Protein 7X43 (pdb70)

Sequence (37 aa):
ARCMPCFTTDHQMARKCDDCCGGKGRGKCYGPQCLCR

Nearest PDB structures (foldseek):
  7x43-assembly1_A  TM=1.028E+00  e=9.339E-08  Leiurus quinquestriatus quinquestriatus
  7x44-assembly1_A  TM=1.027E+00  e=2.069E-07  Leiurus quinquestriatus quinquestriatus
  7x41-assembly1_A  TM=1.020E+00  e=2.069E-07  Leiurus quinquestriatus quinquestria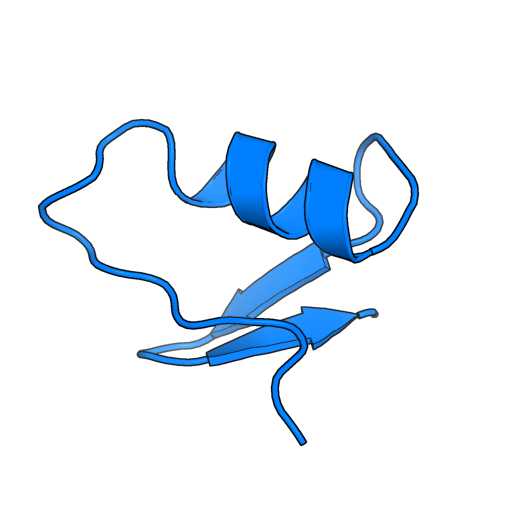tus
  7x4d-assembly1_A  TM=1.020E+00  e=2.391E-07  Leiurus quinquestriatus quinquestriatus
  7soh-assembly1_A  TM=1.026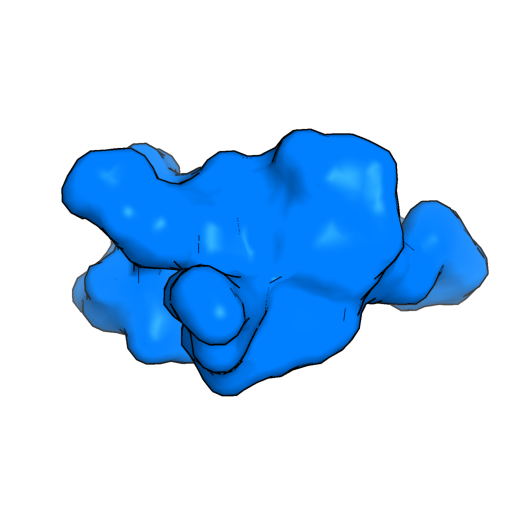E+00  e=1.458E-06  Leiurus quinquestriatus quinquestriatus

Organism: Leiurus quinquestriatus quinquestriatus (NCBI:txid6885)

GO terms:
  GO:0005576 extracellular region (C, EXP)

Secondary structure (DSSP, 8-state):
--SEE--TT-TTHHHHHHHHHTSTT-EEEETTEEEE-

B-factor: mean 8.14, std 5.25, range [3.73, 37.8]

Foldseek 3Di:
DALAWQDVVPVCSQVVLQVSLPHDPQWDHDDGGTDGD

Structure (mmCIF, N/CA/C/O backbone):
data_7X43
#
_entry.id   7X43
#
_cell.length_a   22.390
_cell.length_b   26.500
_cell.length_c   47.257
_cell.angle_alpha   90.000
_cell.angle_beta   90.000
_cell.angle_gamma   90.000
#
_symmetry.space_group_name_H-M   'P 21 21 21'
#
loop_
_entity.id
_entity.type
_entity.pdbx_description
1 polymer Chlorotoxin
2 water water
#
loop_
_atom_site.group_PDB
_atom_site.id
_atom_site.type_symbol
_atom_site.label_atom_id
_atom_site.label_alt_id
_atom_site.label_comp_id
_atom_site.label_asym_id
_atom_site.label_entity_id
_atom_site.label_seq_id
_atom_site.pdbx_PDB_ins_code
_atom_site.Cartn_x
_atom_site.Cartn_y
_atom_site.Cartn_z
_atom_site.occupancy
_atom_site.B_iso_or_equiv
_atom_site.auth_seq_id
_atom_site.auth_comp_id
_atom_site.auth_asym_id
_atom_site.auth_atom_id
_atom_site.pdbx_PDB_model_num
ATOM 1 N N . ALA A 1 4 ? -0.930 -8.625 -17.937 1.000 6.645 0 ALA A N 1
ATOM 2 C CA . ALA A 1 4 ? -1.198 -9.169 -16.579 1.000 6.501 0 ALA A CA 1
ATOM 3 C C . ALA A 1 4 ? -1.007 -8.098 -15.503 1.000 6.176 0 ALA A C 1
ATOM 4 O O . ALA A 1 4 ? -1.741 -8.127 -14.504 1.000 6.974 0 ALA A O 1
ATOM 6 N N . ARG A 1 5 ? 0.008 -7.250 -15.633 1.000 5.598 1 ARG A N 1
ATOM 7 C CA . ARG A 1 5 ? 0.475 -6.423 -14.503 1.000 5.432 1 ARG A CA 1
ATOM 8 C C . ARG A 1 5 ? -0.518 -5.300 -14.211 1.000 5.028 1 ARG A C 1
ATOM 9 O O . ARG A 1 5 ? -1.091 -4.692 -15.129 1.000 6.043 1 ARG A O 1
ATOM 17 N N . CYS A 1 6 ? -0.631 -4.967 -12.942 1.000 4.674 2 CYS A N 1
ATOM 18 C CA . CYS A 1 6 ? -1.319 -3.743 -12.495 1.000 4.629 2 CYS A CA 1
ATOM 19 C C . CYS A 1 6 ? -0.443 -2.539 -12.860 1.000 4.669 2 CYS A C 1
ATOM 20 O O . CYS A 1 6 ? -0.966 -1.499 -13.287 1.000 5.232 2 CYS A O 1
ATOM 23 N N . MET A 1 7 ? 0.859 -2.691 -12.657 1.000 4.596 3 MET A N 1
ATOM 24 C CA . MET A 1 7 ? 1.869 -1.649 -12.886 1.000 4.766 3 MET A CA 1
ATOM 25 C C . MET A 1 7 ? 3.216 -2.352 -12.868 1.000 4.640 3 MET A C 1
ATOM 26 O O . MET A 1 7 ? 3.306 -3.535 -12.531 1.000 4.531 3 MET A O 1
ATOM 31 N N . PRO A 1 8 ? 4.313 -1.663 -13.217 1.000 5.525 4 PRO A N 1
ATOM 32 C CA . PRO A 1 8 ? 5.632 -2.247 -13.052 1.000 6.096 4 PRO A CA 1
ATOM 33 C C . PRO A 1 8 ? 6.028 -2.351 -11.578 1.000 5.841 4 PRO A C 1
ATOM 34 O O . PRO A 1 8 ? 5.517 -1.615 -10.736 1.000 7.928 4 PRO A O 1
ATOM 38 N N . CYS A 1 9 ? 6.974 -3.235 -11.307 1.000 5.607 5 CYS A N 1
ATOM 39 C CA . CYS A 1 9 ? 7.796 -3.199 -10.084 1.000 5.674 5 CYS A CA 1
ATOM 40 C C . CYS A 1 9 ? 9.232 -2.930 -10.512 1.000 5.843 5 CYS A C 1
ATOM 41 O O . CYS A 1 9 ? 9.794 -3.739 -11.279 1.000 8.041 5 CYS A O 1
ATOM 44 N N . PHE A 1 10 ? 9.788 -1.813 -10.070 1.000 5.281 6 PHE A N 1
ATOM 45 C CA . PHE A 1 10 ? 11.194 -1.441 -10.326 1.000 5.622 6 PHE A CA 1
ATOM 46 C C . PHE A 1 10 ? 11.983 -1.617 -9.038 1.000 5.597 6 PHE A C 1
ATOM 47 O O . PHE A 1 10 ? 11.623 -0.993 -8.033 1.000 6.260 6 PHE A O 1
ATOM 55 N N . THR A 1 11 ? 13.059 -2.387 -9.052 1.000 5.932 7 THR A N 1
ATOM 56 C CA . THR A 1 11 ? 13.819 -2.618 -7.800 1.000 6.365 7 THR A CA 1
ATOM 57 C C . THR A 1 11 ? 14.456 -1.315 -7.330 1.000 5.770 7 THR A C 1
ATOM 58 O O . THR A 1 11 ? 14.719 -1.195 -6.138 1.000 6.396 7 THR A O 1
ATOM 62 N N . THR A 1 12 ? 14.706 -0.377 -8.235 1.000 5.275 8 THR A N 1
ATOM 63 C CA . THR A 1 12 ? 15.268 0.943 -7.885 1.000 5.417 8 THR A CA 1
ATOM 64 C C . THR A 1 12 ? 14.279 1.777 -7.071 1.000 5.502 8 THR A C 1
ATOM 65 O O . THR A 1 12 ? 14.716 2.781 -6.498 1.000 6.288 8 THR A O 1
ATOM 69 N N . ASP A 1 13 ? 13.001 1.418 -7.067 1.000 5.609 9 ASP A N 1
ATOM 70 C CA . ASP A 1 13 ? 11.982 2.090 -6.237 1.000 5.888 9 ASP A CA 1
ATOM 71 C C . ASP A 1 13 ? 11.867 1.300 -4.939 1.000 5.571 9 ASP A C 1
ATOM 72 O O . ASP A 1 13 ? 11.263 0.212 -4.951 1.000 5.787 9 ASP A O 1
ATOM 77 N N . HIS A 1 14 ? 12.452 1.79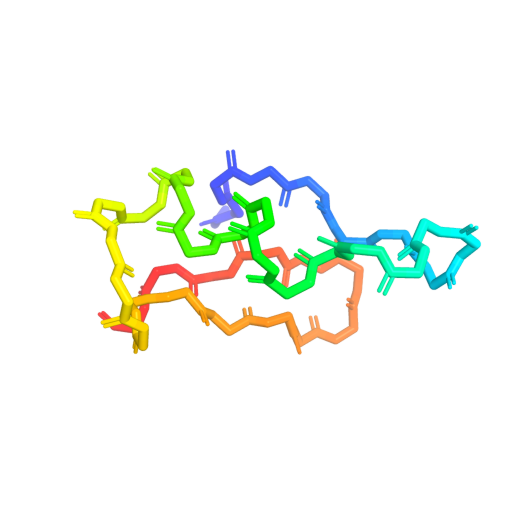3 -3.859 1.000 5.710 10 HIS A N 1
ATOM 78 C CA . HIS A 1 14 ? 12.489 1.029 -2.593 1.000 6.032 10 HIS A CA 1
ATOM 79 C C . HIS A 1 14 ? 11.088 0.872 -1.998 1.000 6.350 10 HIS A C 1
ATOM 80 O O . HIS A 1 14 ? 10.935 0.006 -1.116 1.000 8.203 10 HIS A O 1
ATOM 87 N N . GLN A 1 15 ? 10.099 1.631 -2.481 1.000 5.895 11 GLN A N 1
ATOM 88 C CA . GLN A 1 15 ? 8.691 1.525 -2.019 1.000 6.335 11 GLN A CA 1
ATOM 89 C C . GLN A 1 15 ? 7.859 0.721 -3.024 1.000 5.440 11 GLN A C 1
ATOM 90 O O . GLN A 1 15 ? 6.625 0.836 -2.994 1.000 5.870 11 GLN A O 1
ATOM 96 N N . MET A 1 16 ? 8.487 -0.116 -3.849 1.000 5.166 12 MET A N 1
ATOM 97 C CA . MET A 1 16 ? 7.747 -0.815 -4.926 1.000 5.509 12 MET A CA 1
ATOM 98 C C . MET A 1 16 ? 6.638 -1.697 -4.335 1.000 4.988 12 MET A C 1
ATOM 99 O O . MET A 1 16 ? 5.563 -1.782 -4.955 1.000 5.142 12 MET A O 1
ATOM 104 N N . ALA A 1 17 ? 6.836 -2.323 -3.174 1.000 4.734 13 ALA A N 1
ATOM 105 C CA . ALA A 1 17 ? 5.808 -3.236 -2.619 1.000 4.813 13 ALA A CA 1
ATOM 106 C C . ALA A 1 17 ? 4.585 -2.428 -2.170 1.000 4.535 13 ALA A C 1
ATOM 107 O O . ALA A 1 17 ? 3.455 -2.892 -2.367 1.000 4.823 13 ALA A O 1
ATOM 109 N N . ARG A 1 18 ? 4.792 -1.270 -1.559 1.000 4.911 14 ARG A N 1
ATOM 110 C CA . ARG A 1 18 ? 3.671 -0.409 -1.113 1.000 5.339 14 ARG A CA 1
ATOM 111 C C . ARG A 1 18 ? 2.913 0.113 -2.337 1.000 4.708 14 ARG A C 1
ATOM 112 O O . ARG A 1 18 ? 1.667 0.142 -2.322 1.000 4.946 14 ARG A O 1
ATOM 120 N N . LYS A 1 19 ? 3.621 0.507 -3.384 1.000 4.500 15 LYS A N 1
ATOM 121 C CA . LYS A 1 19 ? 2.953 1.001 -4.611 1.000 4.505 15 LYS A CA 1
ATOM 122 C C . LYS A 1 19 ? 2.136 -0.128 -5.238 1.000 3.957 15 LYS A C 1
ATOM 123 O O . LYS A 1 19 ? 0.996 0.100 -5.664 1.000 4.130 15 LYS A O 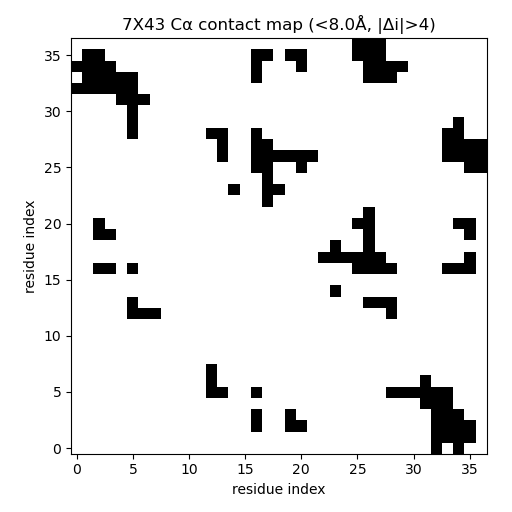1
ATOM 129 N N . CYS A 1 20 ? 2.698 -1.324 -5.307 1.000 3.781 16 CYS A N 1
ATOM 130 C CA . CYS A 1 20 ? 1.998 -2.470 -5.915 1.000 3.751 16 CYS A CA 1
ATOM 131 C C . CYS A 1 20 ? 0.734 -2.789 -5.101 1.000 3.729 16 CYS A C 1
ATOM 132 O O . CYS A 1 20 ? -0.336 -3.028 -5.702 1.000 3.843 16 CYS A O 1
ATOM 135 N N . ASP A 1 21 ? 0.820 -2.751 -3.778 1.000 3.738 17 ASP A N 1
ATOM 136 C CA . ASP A 1 21 ? -0.387 -2.926 -2.935 1.000 3.961 17 ASP A CA 1
ATOM 137 C C . ASP A 1 21 ? -1.420 -1.850 -3.279 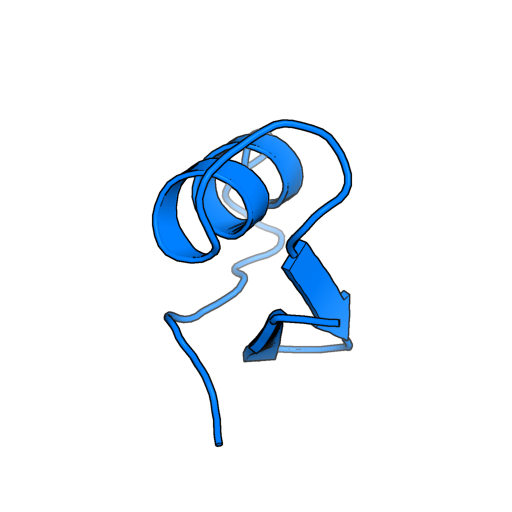1.000 3.855 17 ASP A C 1
ATOM 138 O O . ASP A 1 21 ? -2.606 -2.164 -3.408 1.000 4.156 17 ASP A O 1
ATOM 143 N N . ASP A 1 22 ? -0.994 -0.604 -3.396 1.000 4.024 18 ASP A N 1
ATOM 144 C CA . ASP A 1 22 ? -1.926 0.506 -3.696 1.000 4.243 18 ASP A CA 1
ATOM 145 C C . ASP A 1 22 ? -2.645 0.218 -5.022 1.000 4.147 18 ASP A C 1
ATOM 146 O O . ASP A 1 22 ? -3.879 0.349 -5.118 1.000 4.726 18 ASP A O 1
ATOM 151 N N . CYS A 1 23 ? -1.900 -0.199 -6.032 1.000 4.083 19 CYS A N 1
ATOM 152 C CA . CYS A 1 23 ? -2.462 -0.525 -7.363 1.000 4.279 19 CYS A CA 1
ATOM 153 C C . CYS A 1 23 ? -3.546 -1.601 -7.215 1.000 4.190 19 CYS A C 1
ATOM 154 O O . CYS A 1 23 ? -4.594 -1.541 -7.892 1.000 4.514 19 CYS A O 1
ATOM 157 N N . CYS A 1 24 ? -3.291 -2.563 -6.342 1.000 4.252 20 CYS A N 1
ATOM 158 C CA . CYS A 1 24 ? -4.115 -3.783 -6.196 1.000 4.466 20 CYS A CA 1
ATOM 159 C C . CYS A 1 24 ? -5.184 -3.636 -5.108 1.000 4.601 20 CYS A C 1
ATOM 160 O O . CYS A 1 24 ? -5.942 -4.607 -4.908 1.000 5.181 20 CYS A O 1
ATOM 163 N N . GLY A 1 25 ? -5.280 -2.479 -4.455 1.000 4.732 21 GLY A N 1
ATOM 164 C CA . GLY A 1 25 ? -6.429 -2.150 -3.593 1.000 5.050 21 GLY A CA 1
ATOM 165 C C . GLY A 1 25 ? -6.114 -2.086 -2.109 1.000 5.162 21 GLY A C 1
ATOM 166 O O . GLY A 1 25 ? -7.065 -1.879 -1.341 1.000 6.319 21 GLY A O 1
ATOM 167 N N . GLY A 1 26 ? -4.861 -2.269 -1.696 1.000 4.918 22 GLY A N 1
ATOM 168 C CA . GLY A 1 26 ? -4.501 -2.131 -0.276 1.000 5.393 22 GLY A CA 1
ATOM 169 C C . GLY A 1 26 ? -3.549 -3.196 0.214 1.000 4.979 22 GLY A C 1
ATOM 170 O O . GLY A 1 26 ? -2.957 -3.946 -0.590 1.000 4.833 22 GLY A O 1
ATOM 171 N N . LYS A 1 27 ? -3.391 -3.247 1.527 1.000 5.426 23 LYS A N 1
ATOM 172 C CA . LYS A 1 27 ? -2.275 -3.966 2.172 1.000 5.668 23 LYS A CA 1
ATOM 173 C C . LYS A 1 27 ? -2.331 -5.455 1.825 1.000 5.293 23 LYS A C 1
ATOM 174 O O . LYS A 1 27 ? -3.359 -6.109 2.063 1.000 5.806 23 LYS A O 1
ATOM 180 N N . GLY A 1 28 ? -1.219 -5.982 1.333 1.000 5.278 24 GLY A N 1
ATOM 181 C CA . GLY A 1 28 ? -1.062 -7.418 1.060 1.000 5.470 24 GLY A CA 1
ATOM 182 C C . GLY A 1 28 ? -1.734 -7.867 -0.224 1.000 5.253 24 GLY A C 1
ATOM 183 O O . GLY A 1 28 ? -1.728 -9.075 -0.471 1.000 6.050 24 GLY A O 1
ATOM 184 N N . ARG A 1 29 ? -2.277 -6.960 -1.035 1.000 4.867 25 ARG A N 1
ATOM 185 C CA . ARG A 1 29 ? -3.088 -7.360 -2.215 1.000 4.966 25 ARG A CA 1
ATOM 186 C C . ARG A 1 29 ? -2.255 -7.480 -3.490 1.000 4.932 25 ARG A C 1
ATOM 187 O O . ARG A 1 29 ? -2.756 -8.098 -4.437 1.000 5.720 25 ARG A O 1
ATOM 195 N N . GLY A 1 30 ? -1.072 -6.886 -3.540 1.000 4.696 26 GLY A N 1
ATOM 196 C CA . GLY A 1 30 ? -0.218 -6.941 -4.733 1.000 4.861 26 GLY A CA 1
ATOM 197 C C . GLY A 1 30 ? 1.050 -7.701 -4.443 1.000 4.966 26 GLY A C 1
ATOM 198 O O . GLY A 1 30 ? 1.583 -7.574 -3.325 1.000 5.865 26 GLY A O 1
ATOM 199 N N . LYS A 1 31 ? 1.564 -8.426 -5.425 1.000 4.915 27 LYS A N 1
ATOM 200 C CA . LYS A 1 31 ? 2.897 -9.047 -5.294 1.000 5.502 27 LYS A CA 1
ATOM 201 C C . LYS A 1 31 ? 3.769 -8.579 -6.446 1.000 4.753 27 LYS A C 1
ATOM 202 O O . LYS A 1 31 ? 3.365 -8.678 -7.619 1.000 4.975 27 LYS A O 1
ATOM 208 N N . CYS A 1 32 ? 4.951 -8.095 -6.112 1.000 4.906 28 CYS A N 1
ATOM 209 C CA . CYS A 1 32 ? 6.003 -7.834 -7.104 1.000 5.057 28 CYS A CA 1
ATOM 210 C C . CYS A 1 32 ? 6.669 -9.164 -7.428 1.000 5.357 28 CYS A C 1
ATOM 211 O O . CYS A 1 32 ? 7.360 -9.721 -6.569 1.000 7.031 28 CYS A O 1
ATOM 214 N N . TYR A 1 33 ? 6.435 -9.669 -8.624 1.000 5.543 29 TYR A N 1
ATOM 215 C CA . TYR A 1 33 ? 7.071 -10.907 -9.107 1.000 6.054 29 TYR A CA 1
ATOM 216 C C . TYR A 1 33 ? 7.911 -10.526 -10.318 1.000 5.530 29 TYR A C 1
ATOM 217 O O . TYR A 1 33 ? 7.354 -10.234 -11.386 1.000 5.349 29 TYR A O 1
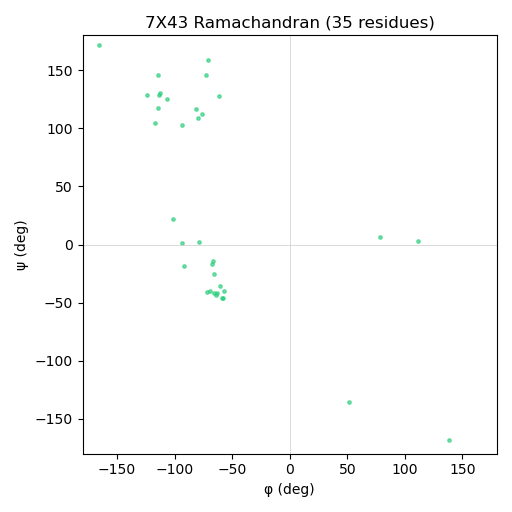ATOM 226 N N . GLY A 1 34 ? 9.221 -10.468 -10.143 1.000 6.296 30 GLY A N 1
ATOM 227 C CA . GLY A 1 34 ? 10.093 -9.847 -11.146 1.000 6.970 30 GLY A CA 1
ATOM 228 C C . GLY A 1 34 ? 9.577 -8.454 -11.491 1.000 6.841 30 GLY A C 1
ATOM 229 O O . GLY A 1 34 ? 9.215 -7.689 -10.600 1.000 7.021 30 GLY A O 1
ATOM 230 N N . PRO A 1 35 ? 9.529 -8.081 -12.785 1.000 6.909 31 PRO A N 1
ATOM 231 C CA . PRO A 1 35 ? 9.190 -6.712 -13.161 1.000 6.754 31 PRO A CA 1
ATOM 232 C C . PRO A 1 35 ? 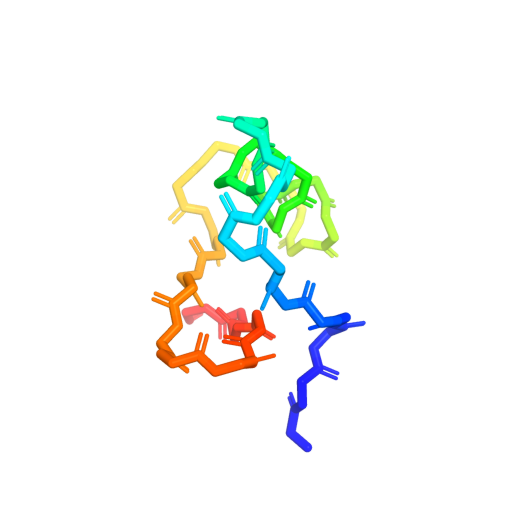7.693 -6.382 -13.118 1.000 6.105 31 PRO A C 1
ATOM 233 O O . PRO A 1 35 ? 7.343 -5.256 -13.454 1.00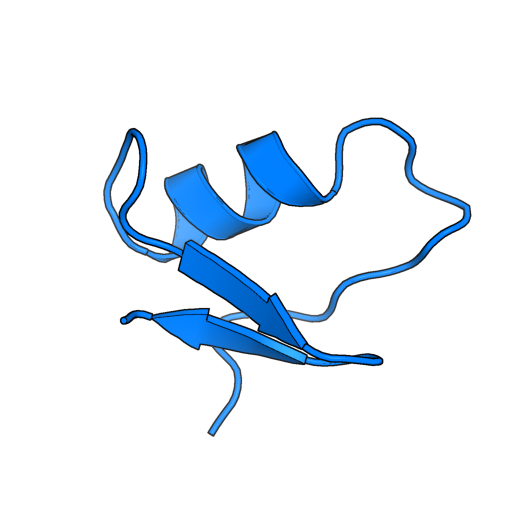0 6.867 31 PRO A O 1
ATOM 237 N N . GLN A 1 36 ? 6.846 -7.333 -12.717 1.000 5.015 32 GLN A N 1
ATOM 238 C CA . GLN A 1 36 ? 5.376 -7.138 -12.757 1.000 5.033 32 GLN A CA 1
ATOM 239 C C . GLN A 1 36 ? 4.784 -7.086 -11.354 1.000 4.550 32 GLN A C 1
ATOM 240 O O . GLN A 1 36 ? 5.021 -7.997 -10.545 1.000 4.977 32 GLN A O 1
ATOM 246 N N . CYS A 1 37 ? 3.977 -6.066 -11.106 1.000 4.140 33 CYS A N 1
ATOM 247 C CA . CYS A 1 37 ? 3.050 -6.039 -9.964 1.000 4.019 33 CYS A CA 1
ATOM 248 C C . CYS A 1 37 ? 1.807 -6.830 -10.343 1.000 4.157 33 CYS A C 1
ATOM 249 O O . CYS A 1 37 ? 1.120 -6.433 -11.293 1.000 4.540 33 CYS A O 1
ATOM 252 N N . LEU A 1 38 ? 1.546 -7.925 -9.635 1.000 4.347 34 LEU A N 1
ATOM 253 C CA . LEU A 1 38 ? 0.385 -8.796 -9.913 1.000 4.713 34 LEU A CA 1
ATOM 254 C C . LEU A 1 38 ? -0.579 -8.717 -8.745 1.000 5.000 34 LEU A C 1
ATOM 255 O O . LEU A 1 38 ? -0.157 -8.946 -7.607 1.000 5.795 34 LEU A O 1
ATOM 260 N N . CYS A 1 39 ? -1.841 -8.447 -9.015 1.000 5.109 35 CYS A N 1
ATOM 261 C CA . CYS A 1 39 ? -2.864 -8.460 -7.954 1.000 5.763 35 CYS A CA 1
ATOM 262 C C . CYS A 1 39 ? -3.190 -9.926 -7.636 1.000 7.324 35 CYS A C 1
ATOM 263 O O . CYS A 1 39 ? -3.668 -10.648 -8.541 1.000 8.703 35 CYS A O 1
ATOM 266 N N . ARG A 1 40 ? -2.810 -10.361 -6.422 1.000 9.856 36 ARG A N 1
ATOM 267 C CA . ARG A 1 40 ? -2.933 -11.741 -5.880 1.000 12.251 36 ARG A CA 1
ATOM 268 C C . ARG A 1 40 ? -4.361 -12.244 -6.102 1.000 13.910 36 ARG A C 1
ATOM 269 O O . ARG A 1 40 ? -5.334 -11.509 -5.907 1.000 14.003 36 ARG A O 1
#

Solvent-accessible surface area: 2892 Å² total; per-residue (Å²): 131,130,51,56,36,7,126,114,124,39,174,95,55,64,158,94,0,16,114,52,20,60,25,181,44,136,11,71,38,157,53,98,68,0,36,69,188

InterPro domains:
  IPR007958 Scorpion short chain toxin, chloride channel inhibitor [PF05294] (2-35)
  IPR007958 Scorpion short chain toxin, chloride channel inhibitor [PS51200] (2-35)
  IPR036574 Knottin, scorpion toxin-like superfamily [SSF57095] (1-36)

Radius of gyration: 8.19 Å; Cα contacts (8 Å, |Δi|>4): 74; chains: 1; bounding box: 22×14×19 Å